Protein AF-Q650M0-F1 (afdb_monomer_lite)

Secondary structure (DSSP, 8-state):
-HHHHHHHHHH--PPPBTTB--GGGG-HIIIIIHHHHHHHHHHHHHHHHHS------

Structure (mmCIF, N/CA/C/O backbone):
data_AF-Q650M0-F1
#
_entry.id   AF-Q650M0-F1
#
loop_
_atom_site.group_PDB
_atom_site.id
_atom_site.type_symbol
_atom_site.label_atom_id
_atom_site.label_alt_id
_atom_site.label_comp_id
_atom_site.label_asym_id
_atom_site.la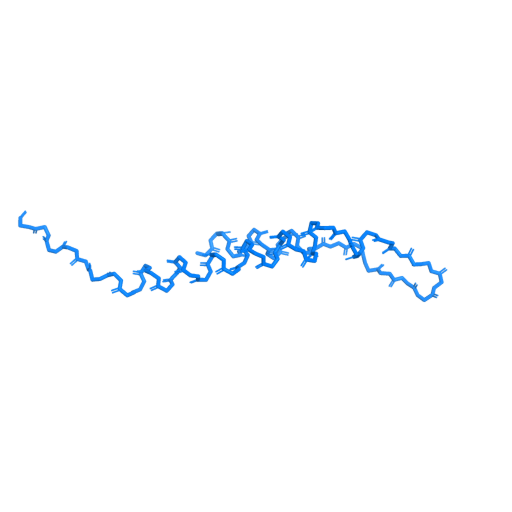bel_entity_id
_atom_site.label_seq_id
_atom_site.pdbx_PDB_ins_code
_atom_site.Cartn_x
_atom_site.Cartn_y
_atom_site.Cartn_z
_atom_site.occupancy
_atom_site.B_iso_or_equiv
_atom_site.auth_seq_id
_atom_site.auth_comp_id
_atom_site.auth_asym_id
_atom_site.auth_atom_id
_atom_site.pdbx_PDB_model_num
ATOM 1 N N . MET A 1 1 ? -1.973 -2.838 10.593 1.00 81.00 1 MET A N 1
ATOM 2 C CA . MET A 1 1 ? -0.569 -2.600 10.183 1.00 81.00 1 MET A CA 1
ATOM 3 C C . MET A 1 1 ? -0.137 -3.440 8.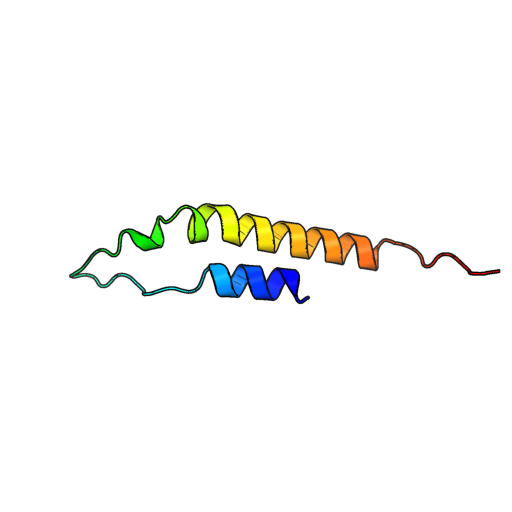984 1.00 81.00 1 MET A C 1
ATOM 5 O O . MET A 1 1 ? 0.358 -2.851 8.036 1.00 81.00 1 MET A O 1
ATOM 9 N N . ALA A 1 2 ? -0.377 -4.759 8.954 1.00 88.06 2 ALA A N 1
ATOM 10 C CA . ALA A 1 2 ? 0.062 -5.639 7.854 1.00 88.06 2 ALA A CA 1
ATOM 11 C C . ALA A 1 2 ? -0.305 -5.155 6.430 1.00 88.06 2 ALA A C 1
ATOM 13 O O . ALA A 1 2 ? 0.535 -5.194 5.538 1.00 88.06 2 ALA A O 1
ATOM 14 N N . VAL A 1 3 ? -1.519 -4.627 6.225 1.00 88.75 3 VAL A N 1
ATOM 15 C CA . VAL A 1 3 ? -1.979 -4.119 4.912 1.00 88.75 3 VAL A CA 1
ATOM 16 C C . VAL A 1 3 ? -1.167 -2.909 4.431 1.00 88.75 3 VAL A C 1
ATOM 18 O O . VAL A 1 3 ? -0.810 -2.828 3.261 1.00 88.75 3 VAL A O 1
ATOM 21 N N . VAL A 1 4 ? -0.822 -1.992 5.338 1.00 90.06 4 VAL A N 1
ATOM 22 C CA . VAL A 1 4 ? -0.004 -0.810 5.018 1.00 90.06 4 VAL A CA 1
ATOM 23 C C . VAL A 1 4 ? 1.427 -1.229 4.670 1.00 90.06 4 VAL A C 1
ATOM 25 O O . VAL A 1 4 ? 1.994 -0.750 3.695 1.00 90.06 4 VAL A O 1
ATOM 28 N N . ILE A 1 5 ? 1.990 -2.181 5.420 1.00 92.12 5 ILE A N 1
ATOM 29 C CA . ILE A 1 5 ? 3.336 -2.718 5.164 1.00 92.12 5 ILE A CA 1
ATOM 30 C C . ILE A 1 5 ? 3.400 -3.384 3.783 1.00 92.12 5 ILE A C 1
ATOM 32 O O . ILE A 1 5 ? 4.339 -3.140 3.031 1.00 92.12 5 ILE A O 1
ATOM 36 N N . LEU A 1 6 ? 2.380 -4.163 3.409 1.00 91.62 6 LEU A N 1
ATOM 37 C CA . LEU A 1 6 ? 2.279 -4.747 2.069 1.00 91.62 6 LEU A CA 1
ATOM 38 C C . LEU A 1 6 ? 2.224 -3.677 0.971 1.00 91.62 6 LEU A C 1
ATOM 40 O O . LEU A 1 6 ? 2.887 -3.828 -0.051 1.00 91.62 6 LEU A O 1
ATOM 44 N N . GLY A 1 7 ? 1.484 -2.586 1.187 1.00 88.12 7 GLY A N 1
ATOM 45 C CA . GLY A 1 7 ? 1.453 -1.454 0.260 1.00 88.12 7 GLY A CA 1
ATOM 46 C C . GLY A 1 7 ? 2.836 -0.830 0.054 1.00 88.12 7 GLY A C 1
ATOM 47 O O . GLY A 1 7 ? 3.247 -0.631 -1.086 1.00 88.12 7 GLY A O 1
ATOM 48 N N . PHE A 1 8 ? 3.607 -0.625 1.125 1.00 88.75 8 PHE A N 1
ATOM 49 C CA . PHE A 1 8 ? 4.982 -0.128 1.016 1.00 88.75 8 PHE A CA 1
ATOM 50 C C . PHE A 1 8 ? 5.920 -1.109 0.309 1.00 88.75 8 PHE A C 1
ATOM 52 O O . PHE A 1 8 ? 6.710 -0.691 -0.534 1.00 88.75 8 PHE A O 1
ATOM 59 N N . ILE A 1 9 ? 5.804 -2.413 0.575 1.00 89.81 9 ILE A N 1
ATOM 60 C CA . ILE A 1 9 ? 6.586 -3.437 -0.135 1.00 89.81 9 ILE A CA 1
ATOM 61 C C . ILE A 1 9 ? 6.271 -3.406 -1.636 1.00 89.81 9 ILE A C 1
ATOM 63 O O . ILE A 1 9 ? 7.184 -3.461 -2.455 1.00 89.81 9 ILE A O 1
ATOM 67 N N . LEU A 1 10 ? 5.005 -3.245 -2.024 1.00 87.00 10 LEU A N 1
ATOM 68 C CA . LEU A 1 10 ? 4.610 -3.147 -3.434 1.00 87.00 10 LEU A CA 1
ATOM 69 C C . LEU A 1 10 ? 5.149 -1.891 -4.144 1.00 87.00 10 LEU A C 1
ATOM 71 O O . LEU A 1 10 ? 5.242 -1.898 -5.372 1.00 87.00 10 LEU A O 1
ATOM 75 N N . MET A 1 11 ? 5.505 -0.837 -3.401 1.00 87.38 11 MET A N 1
ATOM 76 C CA . MET A 1 11 ? 6.173 0.358 -3.937 1.00 87.38 11 MET A CA 1
ATOM 77 C C . MET A 1 11 ? 7.671 0.147 -4.170 1.00 87.38 11 MET A C 1
ATOM 79 O O . MET A 1 11 ? 8.269 0.900 -4.938 1.00 87.38 11 MET A O 1
ATOM 83 N N . THR A 1 12 ? 8.285 -0.854 -3.528 1.00 83.94 12 THR A N 1
ATOM 84 C CA . THR A 1 12 ? 9.720 -1.118 -3.685 1.00 83.94 12 THR A CA 1
ATOM 85 C C . THR A 1 12 ? 10.067 -1.516 -5.118 1.00 83.94 12 THR A C 1
ATOM 87 O O . THR A 1 12 ? 9.268 -2.104 -5.860 1.00 83.94 12 THR A O 1
ATOM 90 N N . GLY A 1 13 ? 11.276 -1.149 -5.536 1.00 76.81 13 GLY A N 1
ATOM 91 C CA . GLY A 1 13 ? 11.712 -1.362 -6.901 1.00 76.81 13 GLY A CA 1
ATOM 92 C C . GLY A 1 13 ? 13.071 -0.767 -7.227 1.00 76.81 13 GLY A C 1
ATOM 93 O O . GLY A 1 13 ? 13.573 0.050 -6.456 1.00 76.81 13 GLY A O 1
ATOM 94 N N . PRO A 1 14 ? 13.656 -1.145 -8.376 1.00 72.31 14 PRO A N 1
ATOM 95 C CA . PRO A 1 14 ? 14.891 -0.545 -8.852 1.00 72.31 14 PRO A CA 1
ATOM 96 C C . PRO A 1 14 ? 14.686 0.952 -9.096 1.00 72.31 14 PRO A C 1
ATOM 98 O O . PRO A 1 14 ? 13.720 1.348 -9.753 1.00 72.31 14 PRO A O 1
ATOM 101 N N . SER A 1 15 ? 15.605 1.770 -8.586 1.00 66.44 15 SER A N 1
ATOM 102 C CA . SER A 1 15 ? 15.677 3.183 -8.956 1.00 66.44 15 SER A CA 1
ATOM 103 C C . SER A 1 15 ? 16.175 3.306 -10.393 1.00 66.44 15 SER A C 1
ATOM 105 O O . SER A 1 15 ? 17.035 2.541 -10.833 1.00 66.44 15 SER A O 1
ATOM 107 N N . SER A 1 16 ? 15.658 4.283 -11.127 1.00 67.31 16 SER A N 1
ATOM 108 C CA . SER A 1 16 ? 16.230 4.698 -12.404 1.00 67.31 16 SER A CA 1
ATOM 109 C C . SER A 1 16 ? 17.564 5.392 -12.144 1.00 67.31 16 SER A C 1
ATOM 111 O O . SER A 1 16 ? 17.704 6.106 -11.150 1.00 67.31 16 SER A O 1
ATOM 113 N N . SER A 1 17 ? 18.531 5.164 -13.030 1.00 72.25 17 SER A N 1
ATOM 114 C CA . SER A 1 17 ? 19.806 5.887 -13.064 1.00 72.25 17 SER A CA 1
ATOM 115 C C . SER A 1 17 ? 19.745 6.952 -14.161 1.00 72.25 17 SER A C 1
ATOM 117 O O . SER A 1 17 ? 19.000 6.786 -15.126 1.00 72.25 17 SER A O 1
ATOM 119 N N . GLU A 1 18 ? 20.558 8.002 -14.054 1.00 66.81 18 GLU A N 1
ATOM 120 C CA . GLU A 1 18 ? 20.670 9.098 -15.037 1.00 66.81 18 GLU A CA 1
ATOM 121 C C . GLU A 1 18 ? 20.953 8.603 -16.470 1.00 66.81 18 GLU A C 1
ATOM 123 O O . GLU A 1 18 ? 20.616 9.263 -17.448 1.00 66.81 18 GLU A O 1
ATOM 128 N N . THR A 1 19 ? 21.551 7.415 -16.611 1.00 71.81 19 THR A N 1
ATOM 129 C CA . THR A 1 19 ? 21.925 6.823 -17.903 1.00 71.81 19 THR A CA 1
ATOM 130 C C . THR A 1 19 ? 20.963 5.741 -18.404 1.00 71.81 19 THR A C 1
ATOM 132 O O . THR A 1 19 ? 21.049 5.356 -19.569 1.00 71.81 19 THR A O 1
ATOM 135 N N . VAL A 1 20 ? 20.043 5.241 -17.564 1.00 65.12 20 VAL A N 1
ATOM 136 C CA . VAL A 1 20 ? 19.082 4.184 -17.929 1.00 65.12 20 VAL A CA 1
ATOM 137 C C . VAL A 1 20 ? 17.744 4.426 -17.236 1.00 65.12 20 VAL A C 1
ATOM 139 O O . VAL A 1 20 ? 17.574 4.192 -16.033 1.00 65.12 20 VAL A O 1
ATOM 142 N N . PHE A 1 21 ? 16.764 4.846 -18.033 1.00 68.62 21 PHE A N 1
ATOM 143 C CA . PHE A 1 21 ? 15.394 5.031 -17.583 1.00 68.62 21 PHE A CA 1
ATOM 144 C C . PHE A 1 21 ? 14.685 3.683 -17.406 1.00 68.62 21 PHE A C 1
ATOM 146 O O . PHE A 1 21 ? 14.441 2.950 -18.365 1.00 68.62 21 PHE A O 1
ATOM 153 N N . GLN A 1 22 ? 14.323 3.368 -16.162 1.00 66.62 22 GLN A N 1
ATOM 154 C CA . GLN A 1 22 ? 13.550 2.178 -15.814 1.00 66.62 22 GLN A CA 1
ATOM 155 C C . GLN A 1 22 ? 12.051 2.498 -15.882 1.00 66.62 22 GLN A C 1
ATOM 157 O O . GLN A 1 22 ? 11.471 3.025 -14.932 1.00 66.62 22 GLN A O 1
ATOM 162 N N . ALA A 1 23 ? 11.403 2.148 -16.998 1.00 70.94 23 ALA A N 1
ATOM 163 C CA . ALA A 1 23 ? 9.970 2.392 -17.212 1.00 70.94 23 ALA A CA 1
ATOM 164 C C . ALA A 1 23 ? 9.061 1.700 -16.172 1.00 70.94 23 ALA A C 1
ATOM 166 O O . ALA A 1 23 ? 7.916 2.103 -15.976 1.00 70.94 23 ALA A O 1
ATOM 167 N N . ASP A 1 24 ? 9.579 0.700 -15.452 1.00 71.00 24 ASP A N 1
ATOM 168 C CA . ASP A 1 24 ? 8.877 -0.012 -14.378 1.00 71.00 24 ASP A CA 1
ATOM 169 C C . ASP A 1 24 ? 8.573 0.876 -13.150 1.00 71.00 24 ASP A C 1
ATOM 171 O O . ASP A 1 24 ? 7.722 0.549 -12.322 1.00 71.00 24 ASP A O 1
ATOM 175 N N . ILE A 1 25 ? 9.191 2.058 -13.042 1.00 71.62 25 ILE A N 1
ATOM 176 C CA . ILE A 1 25 ? 8.792 3.079 -12.057 1.00 71.62 25 ILE A CA 1
ATOM 177 C C . ILE A 1 25 ? 7.379 3.596 -12.346 1.00 71.62 25 ILE A C 1
ATOM 179 O O . ILE A 1 25 ? 6.613 3.836 -11.414 1.00 71.62 25 ILE A O 1
ATOM 183 N N . PHE A 1 26 ? 6.998 3.677 -13.624 1.00 75.06 26 PHE A N 1
ATOM 184 C CA . PHE A 1 26 ? 5.651 4.059 -14.052 1.00 75.06 26 PHE A CA 1
ATOM 185 C C . PHE A 1 26 ? 4.674 2.888 -14.124 1.00 75.06 26 PHE A C 1
ATOM 187 O O . PHE A 1 26 ? 3.542 3.032 -14.593 1.00 75.06 26 PHE A O 1
ATOM 194 N N . SER A 1 27 ? 5.083 1.722 -13.624 1.00 78.75 27 SER A N 1
ATOM 195 C CA . SER A 1 27 ? 4.232 0.548 -13.573 1.00 78.75 27 SER A CA 1
ATOM 196 C C . SER A 1 27 ? 2.959 0.841 -12.783 1.00 78.75 27 SER A C 1
ATOM 198 O O . SER A 1 27 ? 2.980 1.397 -11.678 1.00 78.75 27 SER A O 1
ATOM 200 N N . VAL A 1 28 ? 1.826 0.398 -13.335 1.00 83.31 28 VAL A N 1
ATOM 201 C CA . VAL A 1 28 ? 0.495 0.504 -12.715 1.00 83.31 28 VAL A CA 1
ATOM 202 C C . VAL A 1 28 ? 0.512 -0.034 -11.280 1.00 83.31 28 VAL A C 1
ATOM 204 O O . VAL A 1 28 ? -0.184 0.491 -10.408 1.00 83.31 28 VAL A O 1
ATOM 207 N N . ARG A 1 29 ? 1.361 -1.035 -11.009 1.00 86.56 29 ARG A N 1
ATOM 208 C CA . ARG A 1 29 ? 1.562 -1.600 -9.674 1.00 86.56 29 ARG A CA 1
ATOM 209 C C . ARG A 1 29 ? 2.069 -0.563 -8.665 1.00 86.56 29 ARG A C 1
ATOM 211 O O . ARG A 1 29 ? 1.479 -0.455 -7.595 1.00 86.56 29 ARG A O 1
ATOM 218 N N . ARG A 1 30 ? 3.119 0.198 -8.988 1.00 83.50 30 ARG A N 1
ATOM 219 C CA . ARG A 1 30 ? 3.756 1.146 -8.053 1.00 83.50 30 ARG A CA 1
ATOM 220 C C . ARG A 1 30 ? 3.009 2.474 -7.954 1.00 83.50 30 ARG A C 1
ATOM 222 O O . ARG A 1 30 ? 2.914 3.019 -6.864 1.00 83.50 30 ARG A O 1
ATOM 229 N N . ILE A 1 31 ? 2.442 2.964 -9.060 1.00 85.62 31 ILE A N 1
ATOM 230 C CA . ILE A 1 31 ? 1.765 4.275 -9.097 1.00 85.62 31 ILE A CA 1
ATOM 231 C C . ILE A 1 31 ? 0.296 4.205 -8.674 1.00 85.62 31 ILE A C 1
ATOM 233 O O . ILE A 1 31 ? -0.228 5.176 -8.139 1.00 85.62 31 ILE A O 1
ATOM 237 N N . LYS A 1 32 ? -0.400 3.088 -8.920 1.00 87.56 32 LYS A N 1
ATOM 238 C CA . LYS A 1 32 ? -1.845 2.989 -8.645 1.00 87.56 32 LYS A CA 1
ATOM 239 C C . LYS A 1 32 ? -2.155 1.955 -7.576 1.00 87.56 32 LYS A C 1
ATOM 241 O O . LYS A 1 32 ? -2.760 2.288 -6.564 1.00 87.56 32 LYS A O 1
ATOM 246 N N . VAL A 1 33 ? -1.721 0.710 -7.771 1.00 89.62 33 VAL A N 1
ATOM 247 C CA . VAL A 1 33 ? -2.106 -0.395 -6.876 1.00 89.62 33 VAL A CA 1
ATOM 248 C C . VAL A 1 33 ? -1.519 -0.207 -5.479 1.00 89.62 33 VAL A C 1
ATOM 250 O O . VAL A 1 33 ? -2.251 -0.270 -4.496 1.00 89.62 33 VAL A O 1
ATOM 253 N N . ALA A 1 34 ? -0.220 0.070 -5.374 1.00 91.50 34 ALA A N 1
ATOM 254 C CA . ALA A 1 34 ? 0.453 0.182 -4.087 1.00 91.50 34 ALA A CA 1
ATOM 255 C C . ALA A 1 34 ? -0.060 1.365 -3.229 1.00 91.50 34 ALA A C 1
ATOM 257 O O . ALA A 1 34 ? -0.383 1.135 -2.059 1.00 91.50 34 ALA A O 1
ATOM 258 N N . PRO A 1 35 ? -0.263 2.588 -3.775 1.00 91.38 35 PRO A N 1
ATOM 259 C CA . PRO A 1 35 ? -0.895 3.681 -3.034 1.00 91.38 35 PRO A CA 1
ATOM 260 C C . PRO A 1 35 ? -2.316 3.362 -2.572 1.00 91.38 35 PRO A C 1
ATOM 262 O O . PRO A 1 35 ? -2.661 3.664 -1.432 1.00 91.38 35 PRO A O 1
ATOM 265 N N . VAL A 1 36 ? -3.130 2.711 -3.412 1.00 94.81 36 VAL A N 1
ATOM 266 C CA . VAL A 1 36 ? -4.500 2.314 -3.047 1.00 94.81 36 VAL A CA 1
ATOM 267 C C . VAL A 1 36 ? -4.494 1.300 -1.901 1.00 94.81 36 VAL A C 1
ATOM 269 O O . VAL A 1 36 ? -5.264 1.444 -0.953 1.00 94.81 36 VAL A O 1
ATOM 272 N N . VAL A 1 37 ? -3.596 0.309 -1.932 1.00 93.44 37 VAL A N 1
ATOM 273 C CA . VAL A 1 37 ? -3.448 -0.679 -0.849 1.00 93.44 37 VAL A CA 1
ATOM 274 C C . VAL A 1 37 ? -3.033 -0.003 0.463 1.00 93.44 37 VAL A C 1
ATOM 276 O O . VAL A 1 37 ? -3.637 -0.273 1.504 1.00 93.44 37 VAL A O 1
ATOM 279 N N . CYS A 1 38 ? -2.064 0.918 0.423 1.00 93.75 38 CYS A N 1
ATOM 280 C CA . CYS A 1 38 ? -1.681 1.716 1.592 1.00 93.75 38 CYS A CA 1
ATOM 281 C C . CYS A 1 38 ? -2.863 2.527 2.140 1.00 93.75 38 CYS A C 1
ATOM 283 O O . CYS A 1 38 ? -3.135 2.483 3.340 1.00 93.75 38 CYS A O 1
ATOM 285 N N . PHE A 1 39 ? -3.592 3.225 1.268 1.00 94.62 39 PHE A N 1
ATOM 286 C CA . PHE A 1 39 ? -4.740 4.048 1.644 1.00 94.62 39 PHE A CA 1
ATOM 287 C C . PHE A 1 39 ? -5.840 3.235 2.337 1.00 94.62 39 PHE A C 1
ATOM 289 O O . PHE A 1 39 ? -6.290 3.597 3.425 1.00 94.62 39 PHE A O 1
ATOM 296 N N . LEU A 1 40 ? -6.210 2.082 1.772 1.00 95.25 40 LEU A N 1
ATOM 297 C CA . LEU A 1 40 ? -7.170 1.165 2.392 1.00 95.25 40 LEU A CA 1
ATOM 298 C C . LEU A 1 40 ? -6.669 0.638 3.741 1.00 95.25 40 LEU A C 1
ATOM 300 O O . LEU A 1 40 ? -7.445 0.525 4.690 1.00 95.25 40 LEU A O 1
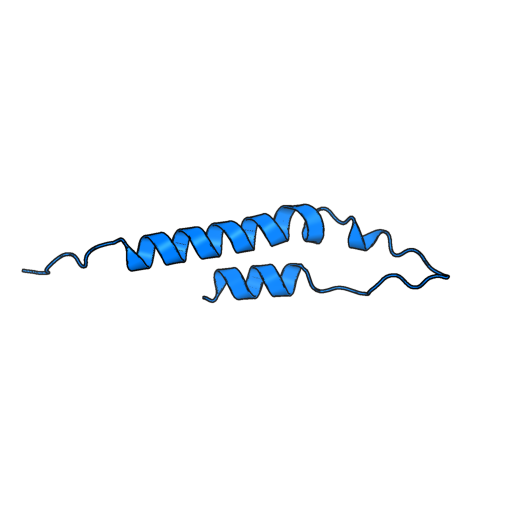AT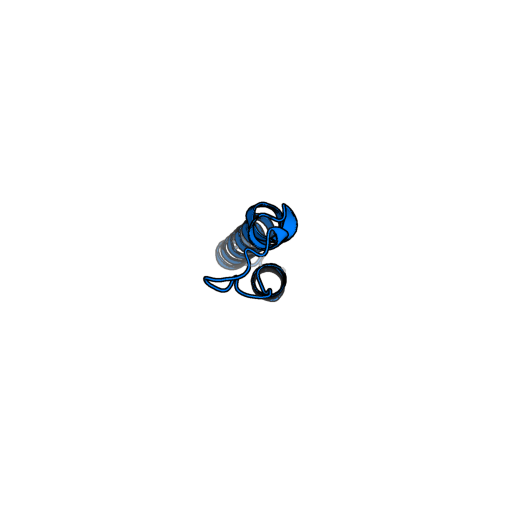OM 304 N N . GLY A 1 41 ? -5.367 0.366 3.857 1.00 93.12 41 GLY A N 1
ATOM 305 C CA . GLY A 1 41 ? -4.742 -0.027 5.116 1.00 93.12 41 GLY A CA 1
ATOM 306 C C . GLY A 1 41 ? -4.885 1.032 6.216 1.00 93.12 41 GLY A C 1
ATOM 307 O O . GLY A 1 41 ? -5.152 0.677 7.367 1.00 93.12 41 GLY A O 1
ATOM 308 N N . PHE A 1 42 ? -4.761 2.318 5.875 1.00 93.62 42 PHE A N 1
ATOM 309 C CA . PHE A 1 42 ? -4.996 3.418 6.812 1.00 93.62 42 PHE A CA 1
ATOM 310 C C . PHE A 1 42 ? -6.477 3.572 7.165 1.00 9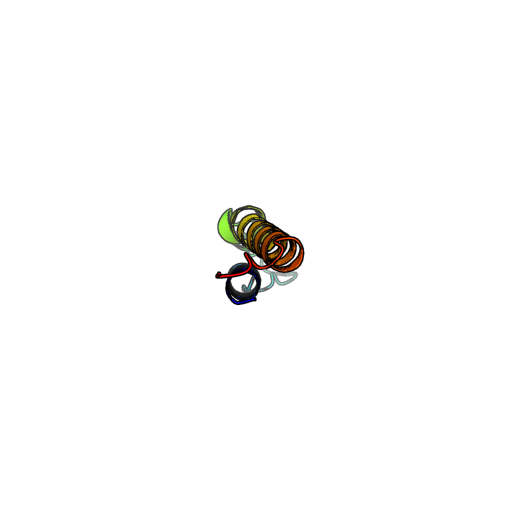3.62 42 PHE A C 1
ATOM 312 O O . PHE A 1 42 ? -6.792 3.677 8.348 1.00 93.62 42 PHE A O 1
ATOM 319 N N . ILE A 1 43 ? -7.392 3.490 6.191 1.00 94.69 43 ILE A N 1
ATOM 320 C CA . ILE A 1 43 ? -8.842 3.510 6.456 1.00 94.69 43 ILE A CA 1
ATOM 321 C C . ILE A 1 43 ? -9.234 2.395 7.427 1.00 94.69 43 I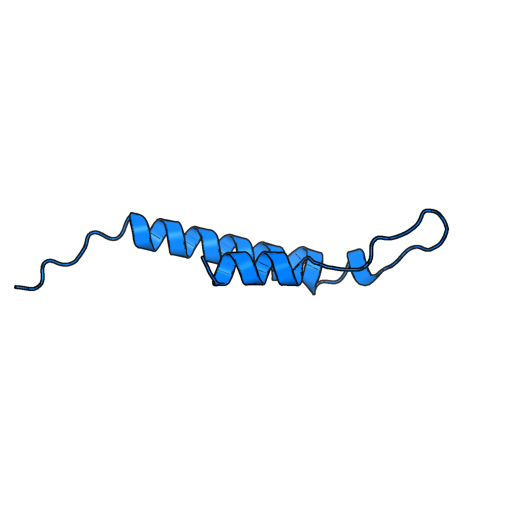LE A C 1
ATOM 323 O O . ILE A 1 43 ? -9.961 2.640 8.388 1.00 94.69 43 ILE A O 1
ATOM 327 N N . PHE A 1 44 ? -8.732 1.177 7.214 1.00 92.31 44 PHE A N 1
ATOM 328 C CA . PHE A 1 44 ? -9.013 0.049 8.098 1.00 92.31 44 PHE A CA 1
ATOM 329 C C . PHE A 1 44 ? -8.512 0.295 9.524 1.00 92.31 44 PHE A C 1
ATOM 331 O O . PHE A 1 44 ? -9.173 -0.069 10.494 1.00 92.31 44 PHE A O 1
ATOM 338 N N . MET A 1 45 ? -7.357 0.945 9.666 1.00 90.62 45 MET A N 1
ATOM 339 C CA . MET A 1 45 ? -6.820 1.313 10.972 1.00 90.62 45 MET A CA 1
ATOM 340 C C . MET A 1 45 ? -7.692 2.361 11.666 1.00 90.62 45 MET A C 1
ATOM 342 O O . MET A 1 45 ? -8.033 2.186 12.831 1.00 90.62 45 MET A O 1
ATOM 346 N N . ILE A 1 46 ? -8.105 3.402 10.937 1.00 91.31 46 ILE A N 1
ATOM 347 C CA . ILE A 1 46 ? -9.018 4.434 11.440 1.00 91.31 46 ILE A CA 1
ATOM 348 C C . ILE A 1 46 ? -10.334 3.785 11.878 1.00 91.31 46 ILE A C 1
ATOM 350 O O . ILE A 1 46 ? -10.808 4.037 12.980 1.00 91.31 46 ILE A O 1
ATOM 354 N N . TYR A 1 47 ? -10.888 2.884 11.066 1.00 90.75 47 TYR A N 1
ATOM 355 C CA . TYR A 1 47 ? -12.080 2.124 11.423 1.00 90.75 47 TYR A CA 1
ATOM 356 C C . TYR A 1 47 ? -11.884 1.291 12.693 1.00 90.75 47 TYR A C 1
ATOM 358 O O . TYR A 1 47 ? -12.740 1.313 13.572 1.00 90.75 47 TYR A O 1
ATOM 366 N N . GLY A 1 48 ? -10.760 0.583 12.814 1.00 88.88 48 GLY A N 1
ATOM 367 C CA . GLY A 1 48 ? -10.435 -0.208 14.000 1.00 88.88 48 GLY A CA 1
ATOM 368 C C . GLY A 1 48 ? -10.340 0.632 15.275 1.00 88.88 48 GLY A C 1
ATOM 369 O O . GLY A 1 48 ? -10.797 0.186 16.321 1.00 88.88 48 GLY A O 1
ATOM 370 N N . VAL A 1 49 ? -9.804 1.853 15.181 1.00 88.38 49 VAL A N 1
ATOM 371 C CA . VAL A 1 49 ? -9.704 2.790 16.312 1.00 88.38 49 VAL A CA 1
ATOM 372 C C . VAL A 1 49 ? -11.056 3.429 16.642 1.00 88.38 49 VAL A C 1
ATOM 374 O O . VAL A 1 49 ? -11.425 3.521 17.809 1.00 88.38 49 VAL A O 1
ATOM 377 N N . MET A 1 50 ? -11.816 3.863 15.632 1.00 90.12 50 MET A N 1
ATOM 378 C CA . MET A 1 50 ? -13.120 4.511 15.832 1.00 90.12 50 MET A CA 1
ATOM 379 C C . MET A 1 50 ? -14.216 3.530 16.254 1.00 90.12 50 MET A C 1
ATOM 381 O O . MET A 1 50 ? -15.199 3.930 16.885 1.00 90.12 50 MET A O 1
ATOM 385 N N . ARG A 1 51 ? -14.095 2.247 15.892 1.00 85.56 51 ARG A N 1
ATOM 386 C CA . ARG A 1 51 ? -15.083 1.231 16.242 1.00 85.56 51 ARG A CA 1
ATOM 387 C C . ARG A 1 51 ? -15.032 0.984 17.743 1.00 85.56 51 ARG A C 1
ATOM 389 O O . ARG A 1 51 ? -14.174 0.263 18.244 1.00 85.56 51 ARG A O 1
ATOM 396 N N . LYS A 1 52 ? -16.016 1.544 18.449 1.00 77.25 52 LYS A N 1
ATOM 397 C CA . LYS A 1 52 ? -16.237 1.237 19.861 1.00 77.25 52 LYS A CA 1
ATOM 398 C C . LYS A 1 52 ? -16.363 -0.283 20.035 1.00 77.25 52 LYS A C 1
ATOM 400 O O . LYS A 1 52 ? -17.070 -0.919 19.240 1.00 77.25 52 LYS A O 1
ATOM 405 N N . PRO A 1 53 ? -15.693 -0.879 21.036 1.00 73.56 53 PRO A N 1
ATOM 406 C CA . PRO A 1 53 ? -15.877 -2.289 21.331 1.00 73.56 53 PRO A CA 1
ATOM 407 C C . PRO A 1 53 ? -17.359 -2.513 21.633 1.00 73.56 53 PRO A C 1
ATOM 409 O O . PRO A 1 53 ? -17.952 -1.786 22.428 1.00 73.56 53 PRO A O 1
ATOM 412 N N . LYS A 1 54 ? -17.982 -3.491 20.965 1.00 68.56 54 LYS A N 1
ATOM 413 C CA . LYS A 1 54 ? -19.299 -3.951 21.401 1.00 68.56 54 LYS A CA 1
ATOM 414 C C . LYS A 1 54 ? -19.085 -4.578 22.772 1.00 68.56 54 LYS A C 1
ATOM 416 O O . LYS A 1 54 ? -18.359 -5.569 22.860 1.00 68.56 54 LYS A O 1
ATOM 421 N N . THR A 1 55 ? -19.671 -3.987 23.808 1.00 64.31 55 THR A N 1
ATOM 422 C CA . THR A 1 55 ? -19.849 -4.655 25.094 1.00 64.31 55 THR A CA 1
ATOM 423 C C . THR A 1 55 ? -20.500 -5.998 24.792 1.00 64.31 55 THR A C 1
ATOM 425 O O . THR A 1 55 ? -21.601 -6.042 24.243 1.00 64.31 55 THR A O 1
ATOM 428 N N . LYS A 1 56 ? -19.754 -7.081 25.015 1.00 60.41 56 LYS A N 1
ATOM 429 C CA . LYS A 1 56 ? -20.344 -8.409 25.118 1.00 60.41 56 LYS A CA 1
ATOM 430 C C . LYS A 1 56 ? -21.033 -8.406 26.475 1.00 60.41 56 LYS A C 1
ATOM 432 O O . LYS A 1 56 ? -20.344 -8.242 27.480 1.00 60.41 56 LYS A O 1
ATOM 437 N N . GLU A 1 57 ? -22.359 -8.434 26.454 1.00 50.12 57 GLU A N 1
ATOM 438 C CA . GLU A 1 57 ? -23.129 -8.920 27.599 1.00 50.12 57 GLU A CA 1
ATOM 439 C C . GLU A 1 57 ? -22.743 -10.382 27.868 1.00 50.12 57 GLU A C 1
ATOM 441 O O . GLU A 1 57 ? -22.483 -11.106 26.871 1.00 50.12 57 GLU A O 1
#

Sequence (57 aa):
MAVVILGFILMTGPSSSETVFQADIFSVRRIKVAPVVCFLGFIFMIYGVMRKPKTKE

pLDDT: mean 82.15, std 10.87, range [50.12, 95.25]

Organism: Bacteroides fragilis (strain YCH46) (NCBI:txid295405)

InterPro domains:
  IPR021448 Protein of unknown function DUF3098 [PF11297] (1-53)

Foldseek 3Di:
DVQLVVLVVQLDDDDADPVGDDCCNVPCSNPPVSVVSNVVVVVVVVCVVPDDDPPDD

Radius of gyration: 16.95 Å; chains: 1; bounding box: 45×18×46 Å